Protein AF-A0A0N0BM26-F1 (afdb_monomer)

Organism: Thermus aquaticus (NCBI:txid271)

pLDDT: mean 84.51, std 13.16, range [36.44, 98.12]

Mean predicted aligned error: 9.03 Å

Sequence (84 aa):
MRGLGRVRKGVRGVWVREGAEVPEIPRERGFKPLPKRWVVERTFAWLGRNRRLAKDYEENPRVSEAWVYLGMLRLLVKRLARAA

Structure (mmCIF, N/CA/C/O backbone):
data_AF-A0A0N0BM26-F1
#
_entry.id   AF-A0A0N0BM26-F1
#
loop_
_atom_site.group_PDB
_atom_site.id
_atom_site.type_symbol
_atom_site.label_atom_id
_atom_site.label_alt_id
_atom_site.label_comp_id
_atom_site.label_asym_id
_atom_site.label_entity_id
_atom_site.label_seq_id
_atom_site.pdbx_PDB_ins_code
_atom_site.Cartn_x
_atom_site.Cartn_y
_atom_site.Cartn_z
_atom_site.occupancy
_atom_site.B_iso_or_equiv
_atom_site.auth_seq_id
_atom_site.auth_comp_id
_atom_site.auth_asym_id
_atom_site.auth_atom_id
_atom_site.pdbx_PDB_model_num
ATOM 1 N N . MET A 1 1 ? -29.632 30.048 8.222 1.00 36.44 1 MET A N 1
ATOM 2 C CA . MET A 1 1 ? -29.651 29.091 9.351 1.00 36.44 1 MET A CA 1
ATOM 3 C C . MET A 1 1 ? -29.539 27.671 8.792 1.00 36.44 1 MET A C 1
ATOM 5 O O . MET A 1 1 ? -30.491 27.207 8.185 1.00 36.44 1 MET A O 1
ATOM 9 N N . ARG A 1 2 ? -28.370 27.010 8.858 1.00 39.78 2 ARG A N 1
ATOM 10 C CA . ARG A 1 2 ? -28.189 25.627 8.361 1.00 39.78 2 ARG A CA 1
ATOM 11 C C . ARG A 1 2 ? -27.341 24.803 9.344 1.00 39.78 2 ARG A C 1
ATOM 13 O O . ARG A 1 2 ? -26.148 25.038 9.464 1.00 39.78 2 ARG A O 1
ATOM 20 N N . GLY A 1 3 ? -27.972 23.835 10.009 1.00 45.28 3 GLY A N 1
ATOM 21 C CA . GLY A 1 3 ? -27.460 22.465 10.169 1.00 45.28 3 GLY A CA 1
ATOM 22 C C . GLY A 1 3 ? -26.169 22.164 10.948 1.00 45.28 3 GLY A C 1
ATOM 23 O O . GLY A 1 3 ? -25.565 21.139 10.645 1.00 45.28 3 GLY A O 1
ATOM 24 N N . LEU A 1 4 ? -25.736 22.959 11.932 1.00 51.50 4 LEU A N 1
ATOM 25 C CA . LEU A 1 4 ? -24.695 22.520 12.879 1.00 51.50 4 LEU A CA 1
ATOM 26 C C . LEU A 1 4 ? -25.345 21.766 14.043 1.00 51.50 4 LEU A C 1
ATOM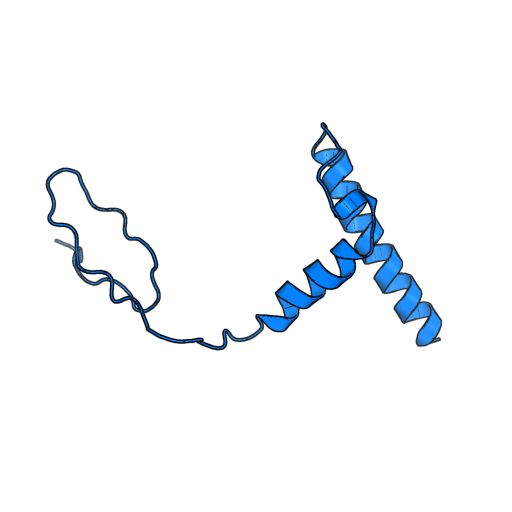 28 O O . LEU A 1 4 ? -26.087 22.364 14.810 1.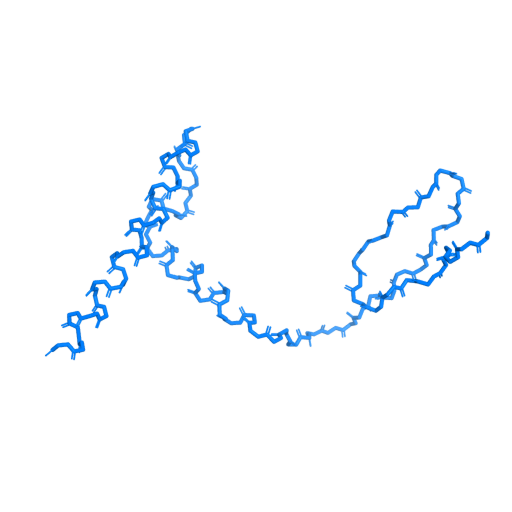00 51.50 4 LEU A O 1
ATOM 32 N N . GLY A 1 5 ? -25.092 20.463 14.174 1.00 53.72 5 GLY A N 1
ATOM 33 C CA . GLY A 1 5 ? -25.482 19.747 15.397 1.00 53.72 5 GLY A CA 1
ATOM 34 C C . GLY A 1 5 ? -25.622 18.232 15.298 1.00 53.72 5 GLY A C 1
ATOM 35 O O . GLY A 1 5 ? -25.709 17.576 16.327 1.00 53.72 5 GLY A O 1
ATOM 36 N N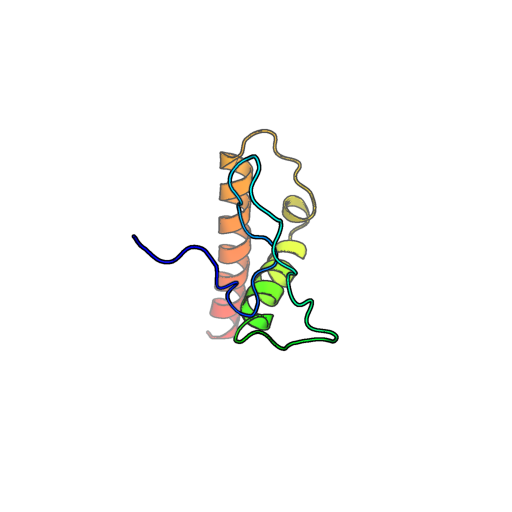 . ARG A 1 6 ? -25.625 17.630 14.099 1.00 60.47 6 ARG A N 1
ATOM 37 C CA . ARG A 1 6 ? -25.758 16.167 13.980 1.00 60.47 6 ARG A CA 1
ATOM 38 C C . ARG A 1 6 ? -24.427 15.507 13.626 1.00 60.47 6 ARG A C 1
ATOM 40 O O . ARG A 1 6 ? -24.012 15.517 12.467 1.00 60.47 6 ARG A O 1
ATOM 47 N N . VAL A 1 7 ? -23.778 14.905 14.624 1.00 66.75 7 VAL A N 1
ATOM 48 C CA . VAL A 1 7 ? -22.618 14.025 14.421 1.00 66.75 7 VAL A CA 1
ATOM 49 C C . VAL A 1 7 ? -23.074 12.818 13.596 1.00 66.75 7 VAL A C 1
ATOM 51 O O . VAL A 1 7 ? -23.993 12.096 13.983 1.00 66.75 7 VAL A O 1
ATOM 54 N N . ARG A 1 8 ? -22.472 12.606 12.418 1.00 67.75 8 ARG A N 1
ATOM 55 C CA . ARG A 1 8 ? -22.768 11.423 11.595 1.00 67.75 8 ARG A CA 1
ATOM 56 C C . ARG A 1 8 ? -22.221 10.171 12.283 1.00 67.75 8 ARG A C 1
ATOM 58 O O . ARG A 1 8 ? -21.118 10.180 12.827 1.00 67.75 8 ARG A O 1
ATOM 65 N N . LYS A 1 9 ? -22.971 9.072 12.207 1.00 65.56 9 LYS A N 1
ATOM 66 C CA . LYS A 1 9 ? -22.544 7.771 12.736 1.00 65.56 9 LYS A CA 1
ATOM 67 C C . LYS A 1 9 ? -21.242 7.320 12.056 1.00 65.56 9 LYS A C 1
ATOM 69 O O . LYS A 1 9 ? -21.142 7.376 10.833 1.00 65.56 9 LYS A O 1
ATOM 74 N N . GLY A 1 10 ? -20.256 6.896 12.849 1.00 68.94 10 GLY A N 1
ATOM 75 C CA . GLY A 1 10 ? -18.943 6.440 12.366 1.00 68.94 10 GLY A CA 1
ATOM 76 C C . GLY A 1 10 ? -17.880 7.534 12.194 1.00 68.94 10 GLY A C 1
ATOM 77 O O . GLY A 1 10 ? -16.757 7.236 11.787 1.00 68.94 10 GLY A O 1
ATOM 78 N N . VAL A 1 11 ? -18.194 8.792 12.514 1.00 74.31 11 VAL A N 1
ATOM 79 C CA . VAL A 1 11 ? -17.208 9.879 12.531 1.00 74.31 11 VAL A CA 1
ATOM 80 C C . VAL A 1 11 ? -16.341 9.772 13.787 1.00 74.31 11 VAL A C 1
ATOM 82 O O . VAL A 1 11 ? -16.859 9.643 14.890 1.00 74.31 11 VAL A O 1
ATOM 85 N N . ARG A 1 12 ? -15.012 9.821 13.622 1.00 69.62 12 ARG A N 1
ATOM 86 C CA . ARG A 1 12 ? -14.041 9.763 14.735 1.00 69.62 12 ARG A CA 1
ATOM 87 C C . ARG A 1 12 ? -13.661 11.129 15.315 1.00 69.62 12 ARG A C 1
ATOM 89 O O . ARG A 1 12 ? -13.040 11.172 16.369 1.00 69.62 12 ARG A O 1
ATOM 96 N N . GLY A 1 13 ? -14.030 12.217 14.645 1.00 78.31 13 GLY A N 1
ATOM 97 C CA . GLY A 1 13 ? -13.753 13.589 15.063 1.00 78.31 13 GLY A CA 1
ATOM 98 C C . GLY A 1 13 ? -14.591 14.579 14.260 1.00 78.31 13 GLY A C 1
ATOM 99 O O . GLY A 1 13 ? -14.834 14.357 13.074 1.00 78.31 13 GLY A O 1
ATOM 100 N N . VAL A 1 14 ? -15.046 15.652 14.902 1.00 83.19 14 VAL A N 1
ATOM 101 C CA . VAL A 1 14 ? -15.800 16.738 14.264 1.00 83.19 14 VAL A CA 1
ATOM 102 C C . VAL A 1 14 ? -15.069 18.041 14.546 1.00 83.19 14 VAL A C 1
ATOM 104 O O . VAL A 1 14 ? -14.674 18.287 15.681 1.00 83.19 14 VAL A O 1
ATOM 107 N N . TRP A 1 15 ? -14.884 18.867 13.519 1.00 83.69 15 TRP A N 1
ATOM 108 C CA . TRP A 1 15 ? -14.364 20.218 13.697 1.00 83.69 15 TRP A CA 1
ATOM 109 C C . TRP A 1 15 ? -15.464 21.110 14.263 1.00 83.69 15 TRP A C 1
ATOM 111 O O . TRP A 1 15 ? -16.547 21.212 13.682 1.00 83.69 15 TRP A O 1
ATOM 121 N N . VAL A 1 16 ? -15.180 21.738 15.400 1.00 85.75 16 VAL A N 1
ATOM 122 C CA . VAL A 1 16 ? -16.103 22.623 16.114 1.00 85.75 16 VAL A CA 1
ATOM 123 C C . VAL A 1 16 ? -15.508 24.029 16.118 1.00 85.75 16 VAL A C 1
ATOM 125 O O . VAL A 1 16 ? -14.289 24.191 16.129 1.00 85.75 16 VAL A O 1
ATOM 128 N N . ARG A 1 17 ? -16.365 25.051 16.034 1.00 85.25 17 ARG A N 1
ATOM 129 C CA . ARG A 1 17 ? -15.924 26.446 16.144 1.00 85.25 17 ARG A CA 1
ATOM 130 C C . ARG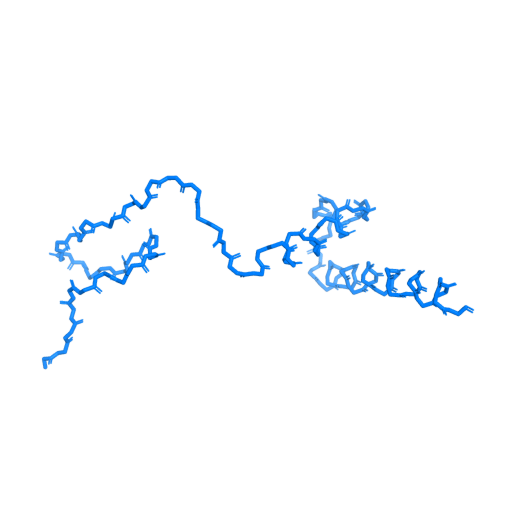 A 1 17 ? -15.455 26.735 17.567 1.00 85.25 17 ARG A C 1
ATOM 132 O O . ARG A 1 17 ? -15.948 26.138 18.519 1.00 85.25 17 ARG A O 1
ATOM 139 N N . GLU A 1 18 ? -14.537 27.677 17.699 1.00 84.31 18 GLU A N 1
ATOM 140 C CA . GLU A 1 18 ? -14.068 28.147 18.998 1.00 84.31 18 GLU A CA 1
ATOM 141 C C . GLU A 1 18 ? -15.241 28.669 19.850 1.00 84.31 18 GLU A C 1
ATOM 143 O O . GLU A 1 18 ? -16.109 29.386 19.349 1.00 84.31 18 GLU A O 1
ATOM 148 N N . GLY A 1 19 ? -15.309 28.235 21.113 1.00 85.56 19 GLY A N 1
ATOM 149 C CA . GLY A 1 19 ? -16.384 28.576 22.054 1.00 85.56 19 GLY A CA 1
ATOM 150 C C . GLY A 1 19 ? -17.686 27.774 21.915 1.00 85.56 19 GLY A C 1
ATOM 151 O O . GLY A 1 19 ? -18.583 27.950 22.737 1.00 85.56 19 GLY A O 1
ATOM 152 N N . ALA A 1 20 ? -17.817 26.890 20.921 1.00 85.31 20 ALA A N 1
ATOM 153 C CA . ALA A 1 20 ? -18.971 25.998 20.825 1.00 85.31 20 ALA A CA 1
ATOM 154 C C . ALA A 1 20 ? -18.768 24.713 21.647 1.00 85.31 20 ALA A C 1
ATOM 156 O O . ALA A 1 20 ? -17.662 24.183 21.750 1.00 85.31 20 ALA A O 1
ATOM 157 N N . GLU A 1 21 ? -19.860 24.209 22.225 1.00 83.56 21 GLU A N 1
ATOM 158 C CA . GLU A 1 21 ? -19.860 22.997 23.044 1.00 83.56 21 GLU A CA 1
ATOM 159 C C . GLU A 1 21 ? -19.467 21.766 22.210 1.00 83.56 21 GLU A C 1
ATOM 161 O O . GLU A 1 21 ? -19.924 21.581 21.076 1.00 83.56 21 GLU A O 1
ATOM 166 N N . VAL A 1 22 ? -18.582 20.930 22.759 1.00 83.50 22 VAL A N 1
ATOM 167 C CA . VAL A 1 22 ? -18.067 19.748 22.060 1.00 83.50 22 VAL A CA 1
ATOM 168 C C . VAL A 1 22 ? -19.132 18.649 22.098 1.00 83.50 22 VAL A C 1
ATOM 170 O O . VAL A 1 22 ? -19.466 18.174 23.182 1.00 83.50 22 VAL A O 1
ATOM 173 N N . PRO A 1 23 ? -19.658 18.199 20.944 1.00 83.88 23 PRO A N 1
ATOM 174 C CA . PRO A 1 23 ? -20.661 17.148 20.932 1.00 83.88 23 PRO A CA 1
ATOM 175 C C . PRO A 1 23 ? -20.039 15.811 21.345 1.00 83.88 23 PRO A C 1
ATOM 177 O O . PRO A 1 23 ? -18.927 15.473 20.927 1.00 83.88 23 PRO A O 1
ATOM 180 N N . GLU A 1 24 ? -20.782 15.009 22.108 1.00 79.94 24 GLU A N 1
ATOM 181 C CA . GLU A 1 24 ? -20.367 13.646 22.425 1.00 79.94 24 GLU A CA 1
ATOM 182 C C . GLU A 1 24 ? -20.309 12.815 21.134 1.00 79.94 24 GLU A C 1
ATOM 184 O O . GLU A 1 24 ? -21.288 12.701 20.393 1.00 79.94 24 GLU A O 1
ATOM 189 N N . ILE A 1 25 ? -19.137 12.250 20.838 1.00 80.50 25 ILE A N 1
ATOM 190 C CA . ILE A 1 25 ? -18.932 11.392 19.670 1.00 80.50 25 ILE A CA 1
ATOM 191 C C . ILE A 1 25 ? -19.174 9.948 20.115 1.00 80.50 25 ILE A C 1
ATOM 193 O O . ILE A 1 25 ? -18.342 9.406 20.851 1.00 80.50 25 ILE A O 1
ATOM 197 N N . PRO A 1 26 ? -20.254 9.282 19.658 1.00 75.38 26 PRO A N 1
ATOM 198 C CA . PRO A 1 26 ? -20.539 7.916 20.071 1.00 75.38 26 PRO A CA 1
ATOM 199 C C . PRO A 1 26 ? -19.423 6.988 19.588 1.00 75.38 26 PRO A C 1
ATOM 201 O O . PRO A 1 26 ? -19.312 6.683 18.396 1.00 75.38 26 PRO A O 1
ATOM 204 N N . ARG A 1 27 ? -18.574 6.528 20.513 1.00 74.38 27 ARG A N 1
ATOM 205 C CA . ARG A 1 27 ? -17.594 5.481 20.221 1.00 74.38 27 ARG A CA 1
ATOM 206 C C . ARG A 1 27 ? -18.331 4.159 20.122 1.00 74.38 27 ARG A C 1
ATOM 208 O O . ARG A 1 27 ? -18.793 3.601 21.113 1.00 74.38 27 ARG A O 1
ATOM 215 N N . GLU A 1 28 ? -18.429 3.653 18.906 1.00 75.69 28 GLU A N 1
ATOM 216 C CA . GLU A 1 28 ? -18.971 2.324 18.676 1.00 75.69 28 GLU A CA 1
ATOM 217 C C . GLU A 1 28 ? -18.016 1.292 19.295 1.00 75.69 28 GLU A C 1
ATOM 219 O O . GLU A 1 28 ? -16.834 1.241 18.951 1.00 75.69 28 GLU A O 1
ATOM 224 N N . ARG A 1 29 ? -18.511 0.504 20.257 1.00 79.75 29 ARG A N 1
ATOM 225 C CA . ARG A 1 29 ? -17.728 -0.555 20.906 1.00 79.75 29 ARG A CA 1
ATOM 226 C C . ARG A 1 29 ? -17.686 -1.795 20.011 1.00 79.75 29 ARG A C 1
ATOM 228 O O . ARG A 1 29 ? -18.700 -2.179 19.434 1.00 79.75 29 ARG A O 1
ATOM 235 N N . GLY A 1 30 ? -16.523 -2.440 19.950 1.00 84.12 30 GLY A N 1
ATOM 236 C CA . GLY A 1 30 ? -16.322 -3.694 19.222 1.00 84.12 30 GLY A CA 1
ATOM 237 C C . GLY A 1 30 ? -15.840 -3.528 17.779 1.00 84.12 30 GLY A C 1
ATOM 238 O O . GLY A 1 30 ? -15.754 -2.429 17.231 1.00 84.12 30 GLY A O 1
ATOM 239 N N . PHE A 1 31 ? -15.475 -4.652 17.163 1.00 83.75 31 PHE A N 1
ATOM 240 C CA . PHE A 1 31 ? -15.005 -4.689 15.783 1.00 83.75 31 PHE A CA 1
ATOM 241 C C . PHE A 1 31 ? -16.175 -4.532 14.810 1.00 83.75 31 PHE A C 1
ATOM 243 O O . PHE A 1 31 ? -17.140 -5.293 14.860 1.00 83.75 31 PHE A O 1
ATOM 250 N N . LYS A 1 32 ? -16.059 -3.582 13.876 1.00 83.06 32 LYS A N 1
ATOM 251 C CA . LYS A 1 32 ? -16.983 -3.457 12.749 1.00 83.06 32 LYS A CA 1
ATOM 252 C C . LYS A 1 32 ? -16.303 -3.852 11.443 1.00 83.06 32 LYS A C 1
ATOM 254 O O . LYS A 1 32 ? -15.337 -3.190 11.049 1.00 83.06 32 LYS A O 1
ATOM 259 N N . PRO A 1 33 ? -16.793 -4.891 10.745 1.00 85.69 33 PRO A N 1
ATOM 260 C CA . PRO A 1 33 ? -16.278 -5.230 9.431 1.00 85.69 33 PRO A CA 1
ATOM 261 C C . PRO A 1 33 ? -16.602 -4.094 8.456 1.00 85.69 33 PRO A C 1
ATOM 263 O O . PRO A 1 33 ? -17.762 -3.756 8.231 1.00 85.69 33 PRO A O 1
ATOM 266 N N . LEU A 1 34 ? -15.563 -3.487 7.885 1.00 87.38 34 LEU A N 1
ATOM 267 C CA . LEU A 1 34 ? -15.715 -2.505 6.817 1.00 87.38 34 LEU A CA 1
ATOM 268 C C . LEU A 1 34 ? -15.753 -3.234 5.467 1.00 87.38 34 LEU A C 1
ATOM 270 O O . LEU A 1 34 ? -14.880 -4.076 5.208 1.00 87.38 34 LEU A O 1
ATOM 274 N N . PRO A 1 35 ? -16.715 -2.914 4.584 1.00 87.56 35 PRO A N 1
ATOM 275 C CA . PRO A 1 35 ? -16.764 -3.516 3.262 1.00 87.56 35 PRO A CA 1
ATOM 276 C C . PRO A 1 35 ? -15.458 -3.204 2.520 1.00 87.56 35 PRO A C 1
ATOM 278 O O . PRO A 1 35 ? -15.003 -2.063 2.497 1.00 87.56 35 PRO A O 1
ATOM 281 N N . LYS A 1 36 ? -14.840 -4.235 1.930 1.00 92.06 36 LYS A N 1
ATOM 282 C CA . LYS A 1 36 ? -13.564 -4.169 1.185 1.00 92.06 36 LYS A CA 1
ATOM 283 C C . LYS A 1 36 ? -12.301 -3.865 2.007 1.00 92.06 36 LYS A C 1
ATOM 285 O O . LYS A 1 36 ? -11.236 -3.731 1.409 1.00 92.06 36 LYS A O 1
ATOM 290 N N . ARG A 1 37 ? -12.352 -3.839 3.346 1.00 94.19 37 ARG A N 1
ATOM 291 C CA . ARG A 1 37 ? -11.153 -3.640 4.192 1.00 94.19 37 ARG A CA 1
ATOM 292 C C . ARG A 1 37 ? -10.016 -4.603 3.851 1.00 94.19 37 ARG A C 1
ATOM 294 O O . ARG A 1 37 ? -8.873 -4.184 3.705 1.00 94.19 37 ARG A O 1
ATOM 301 N N . TRP A 1 38 ? -10.363 -5.868 3.621 1.00 94.25 38 TRP A N 1
ATOM 302 C CA . TRP A 1 38 ? -9.403 -6.899 3.239 1.00 94.25 38 TRP A CA 1
ATOM 303 C C . TRP A 1 38 ? -8.686 -6.590 1.920 1.00 94.25 38 TRP A C 1
ATOM 305 O O . TRP A 1 38 ? -7.556 -7.028 1.743 1.00 94.25 38 TRP A O 1
ATOM 315 N N . VAL A 1 39 ? -9.309 -5.857 0.987 1.00 95.12 39 VAL A N 1
ATOM 316 C CA . VAL A 1 39 ? -8.691 -5.500 -0.301 1.00 95.12 39 VAL A CA 1
ATOM 317 C C . VAL A 1 39 ? -7.521 -4.553 -0.053 1.00 95.12 39 VAL A C 1
ATOM 319 O O . VAL A 1 39 ? -6.429 -4.777 -0.565 1.00 95.12 39 VAL A O 1
ATOM 322 N N . VAL A 1 40 ? -7.740 -3.538 0.786 1.00 94.56 40 VAL A N 1
ATOM 323 C CA . VAL A 1 40 ? -6.725 -2.546 1.158 1.00 94.56 40 VAL A CA 1
ATOM 324 C C . VAL A 1 40 ? -5.607 -3.196 1.970 1.00 94.56 40 VAL A C 1
ATOM 326 O O . VAL A 1 40 ? -4.433 -3.049 1.642 1.00 94.56 40 VAL A O 1
ATOM 329 N N . GLU A 1 41 ? -5.958 -3.974 2.993 1.00 95.12 41 GLU A N 1
ATOM 330 C CA . GLU A 1 41 ? -4.969 -4.658 3.835 1.00 95.12 41 GLU A CA 1
ATOM 331 C C . GLU A 1 41 ? -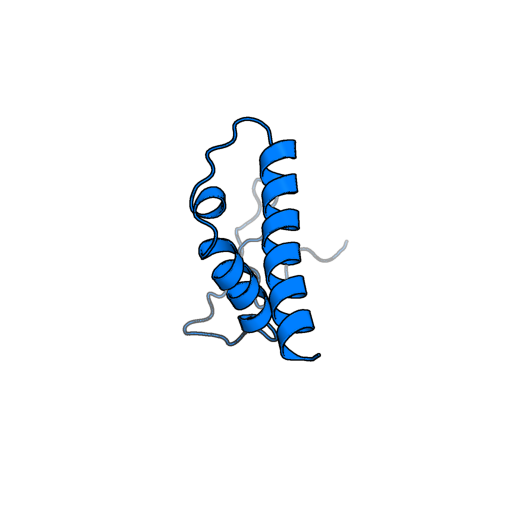4.118 -5.649 3.029 1.00 95.12 41 GLU A C 1
ATOM 333 O O . GLU A 1 41 ? -2.907 -5.744 3.228 1.00 95.12 41 GLU A O 1
ATOM 338 N N . ARG A 1 42 ? -4.718 -6.338 2.053 1.00 95.31 42 ARG A N 1
ATOM 339 C CA . ARG A 1 42 ? -4.006 -7.265 1.168 1.00 95.31 42 ARG A CA 1
ATOM 340 C C . ARG A 1 42 ? -2.986 -6.553 0.275 1.00 95.31 42 ARG A C 1
ATOM 342 O O . ARG A 1 42 ? -1.896 -7.084 0.073 1.00 95.31 42 ARG A O 1
ATOM 349 N N . THR A 1 43 ? -3.309 -5.360 -0.222 1.00 94.19 43 THR A N 1
ATOM 350 C CA . THR A 1 43 ? -2.372 -4.503 -0.966 1.00 94.19 43 THR A CA 1
ATOM 351 C C . THR A 1 43 ? -1.137 -4.191 -0.120 1.00 94.19 43 THR A C 1
ATOM 353 O O . THR A 1 43 ? -0.014 -4.420 -0.573 1.00 94.19 43 THR A O 1
ATOM 356 N N . PHE A 1 44 ? -1.325 -3.773 1.136 1.00 91.81 44 PHE A N 1
ATOM 357 C CA . PHE A 1 44 ? -0.213 -3.531 2.062 1.00 91.81 44 PHE A CA 1
ATOM 358 C C . PHE A 1 44 ? 0.579 -4.801 2.380 1.00 91.81 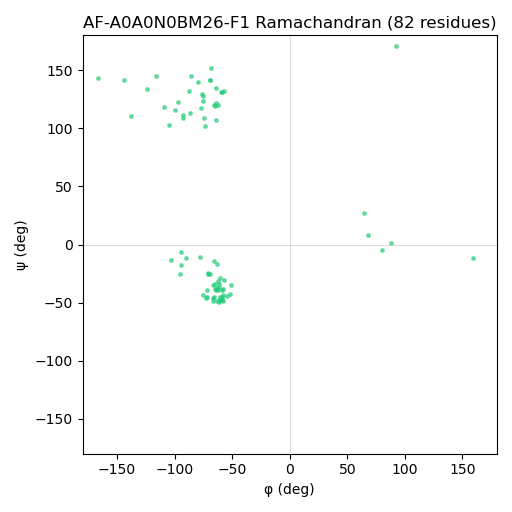44 PHE A C 1
ATOM 360 O O . PHE A 1 44 ? 1.807 -4.764 2.397 1.00 91.81 44 PHE A O 1
ATOM 367 N N . ALA A 1 45 ? -0.093 -5.943 2.541 1.00 93.69 45 ALA A N 1
ATOM 368 C CA . ALA A 1 45 ? 0.579 -7.223 2.750 1.00 93.69 45 ALA A CA 1
ATOM 369 C C . ALA A 1 45 ? 1.482 -7.617 1.565 1.00 93.69 45 ALA A C 1
ATOM 371 O O . ALA A 1 45 ? 2.530 -8.228 1.769 1.00 93.69 45 ALA A O 1
ATOM 372 N N . TRP A 1 46 ? 1.117 -7.275 0.324 1.00 94.06 46 TRP A N 1
ATOM 373 C CA . TRP A 1 46 ? 1.985 -7.496 -0.838 1.00 94.06 46 TRP A CA 1
ATOM 374 C C . TRP A 1 46 ? 3.173 -6.540 -0.871 1.00 94.06 46 TRP A C 1
ATOM 376 O O . TRP A 1 46 ? 4.297 -6.994 -1.095 1.00 94.06 46 TRP A O 1
ATOM 386 N N . LEU A 1 47 ? 2.943 -5.249 -0.616 1.00 92.75 47 LEU A N 1
ATOM 387 C CA . LEU A 1 47 ? 4.012 -4.248 -0.580 1.00 92.75 47 LEU A CA 1
ATOM 388 C C . LEU A 1 47 ? 5.019 -4.533 0.542 1.00 92.75 47 LEU A C 1
ATOM 390 O O . LEU A 1 47 ? 6.220 -4.445 0.307 1.00 92.75 47 LEU A O 1
ATOM 394 N N . GLY A 1 48 ? 4.558 -5.002 1.705 1.00 91.25 48 GLY A N 1
ATOM 395 C CA . GLY A 1 48 ? 5.414 -5.386 2.831 1.00 91.25 48 GLY A CA 1
ATOM 396 C C . GLY A 1 48 ? 6.355 -6.565 2.547 1.00 91.25 48 GLY A C 1
ATOM 397 O O . GLY A 1 48 ? 7.342 -6.744 3.255 1.00 91.25 48 GLY A O 1
ATOM 398 N N . ARG A 1 49 ? 6.120 -7.354 1.484 1.00 88.06 49 ARG A N 1
ATOM 399 C CA . ARG A 1 49 ? 7.078 -8.385 1.026 1.00 88.06 49 ARG A CA 1
ATOM 400 C C . ARG A 1 49 ? 8.249 -7.800 0.235 1.00 88.06 49 ARG A C 1
ATOM 402 O O . ARG A 1 49 ? 9.198 -8.524 -0.065 1.00 88.06 49 ARG A O 1
ATOM 409 N N . ASN A 1 50 ? 8.188 -6.524 -0.137 1.00 89.12 50 ASN A N 1
ATOM 410 C CA . ASN A 1 50 ? 9.299 -5.811 -0.743 1.00 89.12 50 ASN A CA 1
ATOM 411 C C . ASN A 1 50 ? 10.091 -5.096 0.359 1.00 89.12 50 ASN A C 1
ATOM 413 O O . ASN A 1 50 ? 9.626 -4.108 0.918 1.00 89.12 50 ASN A O 1
ATOM 417 N N . ARG A 1 51 ? 11.304 -5.584 0.656 1.00 87.19 51 ARG A N 1
ATOM 418 C CA . ARG A 1 51 ? 12.159 -5.063 1.740 1.00 87.19 51 ARG A CA 1
ATOM 419 C C . ARG A 1 51 ? 12.354 -3.544 1.683 1.00 87.19 51 ARG A C 1
ATOM 421 O O . ARG A 1 51 ? 12.417 -2.918 2.732 1.00 87.19 51 ARG A O 1
ATOM 428 N N . ARG A 1 52 ? 12.429 -2.954 0.483 1.00 87.38 52 ARG A N 1
ATOM 429 C CA . ARG A 1 52 ? 12.587 -1.498 0.313 1.00 87.38 52 ARG A CA 1
ATOM 430 C C . ARG A 1 52 ? 11.345 -0.691 0.689 1.00 87.38 52 ARG A C 1
ATOM 432 O O . ARG A 1 52 ? 11.488 0.462 1.044 1.00 87.38 52 ARG A O 1
ATOM 439 N N . LEU A 1 53 ? 10.159 -1.293 0.623 1.00 89.00 53 LEU A N 1
ATOM 440 C CA . LEU A 1 53 ? 8.895 -0.653 1.001 1.00 89.00 53 LEU A CA 1
ATOM 441 C C . LEU A 1 53 ? 8.493 -0.945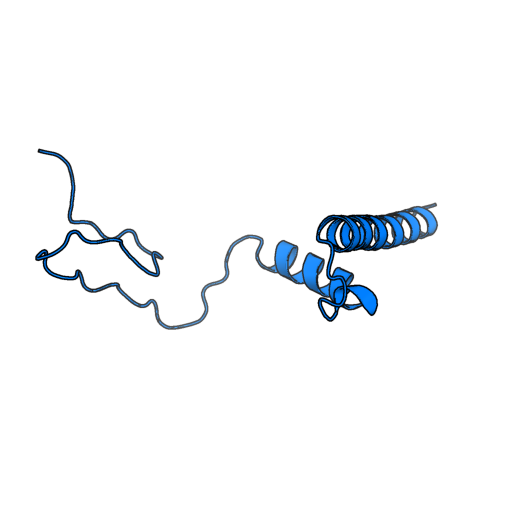 2.452 1.00 89.00 53 LEU A C 1
ATOM 443 O O . LEU A 1 53 ? 7.510 -0.395 2.936 1.00 89.00 53 LEU A O 1
ATOM 447 N N . ALA A 1 54 ? 9.220 -1.826 3.147 1.00 84.12 54 ALA A N 1
ATOM 448 C CA . ALA A 1 54 ? 8.935 -2.167 4.540 1.00 84.12 54 ALA A CA 1
ATOM 449 C C . ALA A 1 54 ? 9.268 -1.020 5.510 1.00 84.12 54 ALA A C 1
ATOM 451 O O . ALA A 1 54 ? 8.704 -0.951 6.600 1.00 84.12 54 ALA A O 1
ATOM 452 N N . LYS A 1 55 ? 10.181 -0.129 5.119 1.00 79.00 55 LYS A N 1
ATOM 453 C CA . LYS A 1 55 ? 10.550 1.076 5.858 1.00 79.00 55 LYS A CA 1
ATOM 454 C C . LYS A 1 55 ? 10.847 2.178 4.849 1.00 79.00 55 LYS A C 1
ATOM 456 O O . LYS A 1 55 ? 11.406 1.891 3.795 1.00 79.00 55 LYS A O 1
ATOM 461 N N . ASP A 1 56 ? 10.449 3.405 5.166 1.00 74.56 56 ASP A N 1
ATOM 462 C CA . ASP A 1 56 ? 10.742 4.550 4.310 1.00 74.56 56 ASP A CA 1
ATOM 463 C C . ASP A 1 56 ? 12.226 4.895 4.456 1.00 74.56 56 ASP A C 1
ATOM 465 O O . ASP A 1 56 ? 12.672 5.383 5.496 1.00 74.56 56 ASP A O 1
ATOM 469 N N . TYR A 1 57 ? 13.007 4.485 3.461 1.00 75.38 57 TYR A N 1
ATOM 470 C CA . TYR A 1 57 ? 14.451 4.710 3.403 1.00 75.38 57 TYR A CA 1
ATOM 471 C C . TYR A 1 57 ? 14.820 5.830 2.435 1.00 75.38 57 TYR A C 1
ATOM 473 O O . TYR A 1 57 ? 15.973 6.251 2.413 1.00 75.38 57 TYR A O 1
ATOM 481 N N . GLU A 1 58 ? 13.882 6.255 1.594 1.00 82.81 58 GLU A N 1
ATOM 482 C CA . GLU A 1 58 ? 14.173 7.145 0.484 1.00 82.81 58 GLU A CA 1
ATOM 483 C C . GLU A 1 58 ? 13.843 8.577 0.912 1.00 82.81 58 GLU A C 1
ATOM 485 O O . GLU A 1 58 ? 12.717 8.894 1.279 1.00 82.81 58 GLU A O 1
ATOM 490 N N . GLU A 1 59 ? 14.829 9.465 0.847 1.00 86.00 59 GLU A N 1
ATOM 491 C CA . GLU A 1 59 ? 14.628 10.889 1.141 1.00 86.00 59 GLU A CA 1
ATOM 492 C C . GLU A 1 59 ? 13.765 11.574 0.067 1.00 86.00 59 GLU A C 1
ATOM 494 O O . GLU A 1 59 ? 13.086 12.566 0.324 1.00 86.00 59 GLU A O 1
ATOM 499 N N . ASN A 1 60 ? 13.767 11.024 -1.152 1.00 92.12 60 ASN A N 1
ATOM 500 C CA . ASN A 1 60 ? 13.040 11.566 -2.289 1.00 92.12 60 ASN A CA 1
ATOM 501 C C . ASN A 1 60 ? 11.706 10.825 -2.516 1.00 92.12 60 ASN A C 1
ATOM 503 O O . ASN A 1 60 ? 11.724 9.668 -2.954 1.00 92.12 60 ASN A O 1
ATOM 507 N N . PRO A 1 61 ? 10.549 11.504 -2.371 1.00 91.00 61 PRO A N 1
ATOM 508 C CA . PRO A 1 61 ? 9.230 10.897 -2.564 1.00 91.00 61 PRO A CA 1
ATOM 509 C C . PRO A 1 61 ? 9.020 10.262 -3.943 1.00 91.00 61 PRO A C 1
ATOM 511 O O . PRO A 1 61 ? 8.300 9.272 -4.060 1.00 91.00 61 PRO A O 1
ATOM 514 N N . ARG A 1 62 ? 9.670 10.787 -4.993 1.00 94.75 62 ARG A N 1
ATOM 515 C CA . ARG A 1 62 ? 9.577 10.225 -6.353 1.00 94.75 62 ARG A CA 1
ATOM 516 C C . ARG A 1 62 ? 10.170 8.822 -6.430 1.00 94.75 62 ARG A C 1
ATOM 518 O O . ARG A 1 62 ? 9.684 7.986 -7.188 1.00 94.75 62 ARG A O 1
ATOM 525 N N . VAL A 1 63 ? 11.220 8.564 -5.652 1.00 92.75 63 VAL A N 1
ATOM 526 C CA . VAL A 1 63 ? 11.847 7.243 -5.587 1.00 92.75 63 VAL A CA 1
ATOM 527 C C . VAL A 1 63 ? 10.932 6.288 -4.827 1.00 92.75 63 VAL A C 1
ATOM 529 O O . VAL A 1 63 ? 10.651 5.202 -5.336 1.00 92.75 63 VAL A O 1
ATOM 532 N N . SER A 1 64 ? 10.387 6.708 -3.678 1.00 90.75 64 SER A N 1
ATOM 533 C CA . SER A 1 64 ? 9.396 5.919 -2.928 1.00 90.75 64 SER A CA 1
ATOM 534 C C . SER A 1 64 ? 8.197 5.539 -3.801 1.00 90.75 64 SER A C 1
ATOM 536 O O . SER A 1 64 ? 7.792 4.375 -3.829 1.00 90.75 64 SER A O 1
ATOM 538 N N . GLU A 1 65 ? 7.674 6.489 -4.580 1.00 93.88 65 GLU A N 1
ATOM 539 C CA . GLU A 1 65 ? 6.567 6.257 -5.511 1.00 93.88 65 GLU A CA 1
ATOM 540 C C . GLU A 1 65 ? 6.930 5.219 -6.589 1.00 93.88 65 GLU A C 1
ATOM 542 O O . GLU A 1 65 ? 6.197 4.246 -6.798 1.00 93.88 65 GLU A O 1
ATOM 547 N N . ALA A 1 66 ? 8.102 5.357 -7.221 1.00 94.56 66 ALA A N 1
ATOM 54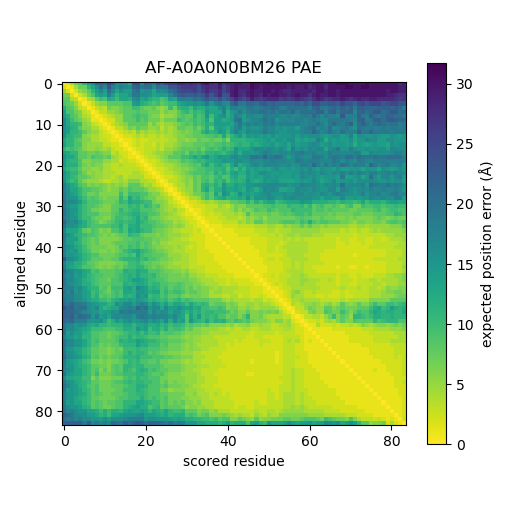8 C CA . ALA A 1 66 ? 8.585 4.403 -8.220 1.00 94.56 66 ALA A CA 1
ATOM 549 C C . ALA A 1 66 ? 8.694 2.972 -7.659 1.00 94.56 66 ALA A C 1
ATOM 551 O O . ALA A 1 66 ? 8.332 2.003 -8.337 1.00 94.56 66 ALA A O 1
ATOM 552 N N . TRP A 1 67 ? 9.127 2.819 -6.402 1.00 93.56 67 TRP A N 1
ATOM 553 C CA . TRP A 1 67 ? 9.203 1.511 -5.746 1.00 93.56 67 TRP A CA 1
ATOM 554 C C . TRP A 1 67 ? 7.838 0.873 -5.499 1.00 93.56 67 TRP A C 1
ATOM 556 O O . TRP A 1 67 ? 7.720 -0.353 -5.618 1.00 93.56 67 TRP A O 1
ATOM 566 N N . VAL A 1 68 ? 6.804 1.668 -5.204 1.00 94.06 68 VAL A N 1
ATOM 567 C CA . VAL A 1 68 ? 5.426 1.168 -5.072 1.00 94.06 68 VAL A CA 1
ATOM 568 C C . VAL A 1 68 ? 4.939 0.597 -6.404 1.00 94.06 68 VAL A C 1
ATOM 570 O O . VAL A 1 68 ? 4.467 -0.547 -6.436 1.00 94.06 68 VAL A O 1
ATOM 573 N N . TYR A 1 69 ? 5.120 1.329 -7.510 1.00 96.06 69 TYR A N 1
ATOM 574 C CA . TYR A 1 69 ? 4.756 0.834 -8.844 1.00 96.06 69 TYR A CA 1
ATOM 575 C C . TYR A 1 69 ? 5.531 -0.429 -9.215 1.00 96.06 69 TYR A C 1
ATOM 577 O O . TYR A 1 69 ? 4.931 -1.413 -9.651 1.00 96.06 69 TYR A O 1
ATOM 585 N N . LEU A 1 70 ? 6.846 -0.451 -8.978 1.00 95.75 70 LEU A N 1
ATOM 586 C CA . LEU A 1 70 ? 7.682 -1.617 -9.263 1.00 95.75 70 LEU A CA 1
ATOM 587 C C . LEU A 1 70 ? 7.259 -2.847 -8.440 1.00 95.75 70 LEU A C 1
ATOM 589 O O . LEU A 1 70 ? 7.230 -3.969 -8.955 1.00 95.75 70 LEU A O 1
ATOM 593 N N . GLY A 1 71 ? 6.886 -2.645 -7.172 1.00 94.56 71 GLY A N 1
ATOM 594 C CA . GLY A 1 71 ? 6.351 -3.694 -6.305 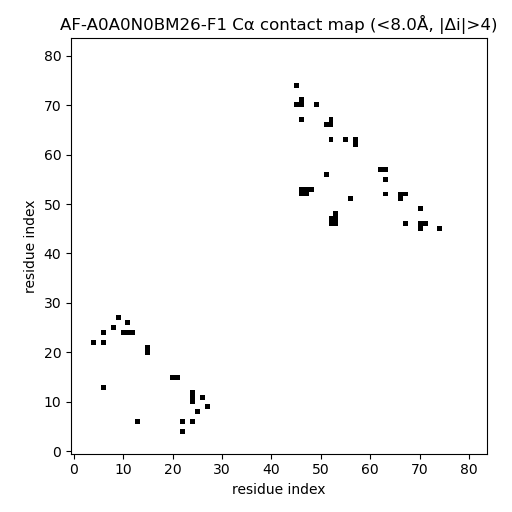1.00 94.56 71 GLY A CA 1
ATOM 595 C C . GLY A 1 71 ? 5.078 -4.328 -6.871 1.00 94.56 71 GLY A C 1
ATOM 596 O O . GLY A 1 71 ? 4.970 -5.558 -6.928 1.00 94.56 71 GLY A O 1
ATOM 597 N N . MET A 1 72 ? 4.147 -3.501 -7.351 1.00 96.31 72 MET A N 1
ATOM 598 C CA . MET A 1 72 ? 2.904 -3.974 -7.968 1.00 96.31 72 MET A CA 1
ATOM 599 C C . MET A 1 72 ? 3.123 -4.607 -9.341 1.00 96.31 72 MET A C 1
ATOM 601 O O . MET A 1 72 ? 2.532 -5.652 -9.623 1.00 96.31 72 MET A O 1
ATOM 605 N N . LEU A 1 73 ? 4.018 -4.052 -10.161 1.00 96.88 73 LEU A N 1
ATOM 606 C CA . LEU A 1 73 ? 4.384 -4.625 -11.455 1.00 96.88 73 LEU A CA 1
ATOM 607 C C . LEU A 1 73 ? 4.949 -6.040 -11.288 1.00 96.88 73 LEU A C 1
ATOM 609 O O . LEU A 1 73 ? 4.499 -6.975 -11.948 1.00 96.88 73 LEU A O 1
ATOM 613 N N . ARG A 1 74 ? 5.870 -6.237 -10.336 1.00 95.56 74 ARG A N 1
ATOM 614 C CA . ARG A 1 74 ? 6.430 -7.561 -10.017 1.00 95.56 74 ARG A CA 1
ATOM 615 C C . ARG A 1 74 ? 5.347 -8.561 -9.604 1.00 95.56 74 ARG A C 1
ATOM 617 O O . ARG A 1 74 ? 5.432 -9.735 -9.965 1.00 95.56 74 ARG A O 1
ATOM 624 N N . LEU A 1 75 ? 4.348 -8.128 -8.833 1.00 94.94 75 LEU A N 1
ATOM 625 C CA . LEU A 1 75 ? 3.215 -8.976 -8.454 1.00 94.94 75 LEU A CA 1
ATOM 626 C C . LEU A 1 75 ? 2.361 -9.352 -9.672 1.00 94.94 75 LEU A C 1
ATOM 628 O O . LEU A 1 75 ? 1.996 -10.520 -9.812 1.00 94.94 75 LEU A O 1
ATOM 632 N N . LEU A 1 76 ? 2.055 -8.380 -10.534 1.00 96.50 76 LEU A N 1
ATOM 633 C CA . LEU A 1 76 ? 1.262 -8.579 -11.746 1.00 96.50 76 LEU A CA 1
ATOM 634 C C . LEU A 1 76 ? 1.946 -9.561 -12.703 1.00 96.50 76 LEU A C 1
ATOM 636 O O . LEU A 1 76 ? 1.329 -10.547 -13.095 1.00 96.50 76 LEU A O 1
ATOM 640 N N . VAL A 1 77 ? 3.233 -9.354 -12.991 1.00 97.69 77 VAL A N 1
ATOM 641 C CA . VAL A 1 77 ? 4.027 -10.233 -13.867 1.00 97.69 77 VAL A CA 1
ATOM 642 C C . VAL A 1 77 ? 4.040 -11.669 -13.339 1.00 97.69 77 VAL A C 1
ATOM 644 O O . VAL A 1 77 ? 3.806 -12.606 -14.094 1.00 97.69 77 VAL A O 1
ATOM 647 N N . LYS A 1 78 ? 4.225 -11.863 -12.025 1.00 95.62 78 LYS A N 1
ATOM 648 C CA . LYS A 1 78 ? 4.176 -13.202 -11.409 1.00 95.62 78 LYS A CA 1
ATOM 649 C C . LYS A 1 78 ? 2.819 -13.885 -11.540 1.00 95.62 78 LYS A C 1
ATOM 651 O O . LYS A 1 78 ? 2.767 -15.108 -11.550 1.00 95.62 78 LYS A O 1
ATOM 656 N N . ARG A 1 79 ? 1.724 -13.124 -11.553 1.00 95.94 79 ARG A N 1
ATOM 657 C CA . ARG A 1 79 ? 0.380 -13.678 -11.756 1.00 95.94 79 ARG A CA 1
ATOM 658 C C . ARG A 1 79 ? 0.148 -14.033 -13.209 1.00 95.94 79 ARG A C 1
ATOM 660 O O . ARG A 1 79 ? -0.364 -15.112 -13.466 1.00 95.94 79 ARG A O 1
ATOM 667 N N . LEU A 1 80 ? 0.560 -13.157 -14.121 1.00 98.12 80 LEU A N 1
ATOM 668 C CA . LEU A 1 80 ? 0.446 -13.391 -15.554 1.00 98.12 80 LEU A CA 1
ATOM 669 C C . LEU A 1 80 ? 1.221 -14.649 -15.961 1.00 98.12 80 LEU A C 1
ATOM 671 O O . LEU A 1 80 ? 0.651 -15.534 -16.579 1.00 98.12 80 LEU A O 1
ATOM 675 N N . ALA A 1 81 ? 2.465 -14.787 -15.499 1.00 97.75 81 ALA A N 1
ATOM 676 C CA . ALA A 1 81 ? 3.296 -15.962 -15.762 1.00 97.75 81 ALA A CA 1
ATOM 677 C C . ALA A 1 81 ? 2.785 -17.270 -15.123 1.00 97.75 81 ALA A C 1
ATOM 679 O O . ALA A 1 81 ? 3.294 -18.331 -15.446 1.00 97.75 81 ALA A O 1
ATOM 680 N N . ARG A 1 82 ? 1.841 -17.204 -14.174 1.00 96.19 82 ARG A N 1
ATOM 681 C CA . ARG A 1 82 ? 1.165 -18.387 -13.608 1.00 96.19 82 ARG A CA 1
ATOM 682 C C . ARG A 1 82 ? -0.154 -18.712 -14.307 1.00 96.19 82 ARG A C 1
ATOM 684 O O . ARG A 1 82 ? -0.712 -19.770 -14.048 1.00 96.19 82 ARG A O 1
ATOM 691 N N . ALA A 1 83 ? -0.704 -17.746 -15.037 1.00 94.00 83 ALA A N 1
ATOM 692 C CA . ALA A 1 83 ? -1.963 -17.876 -15.754 1.00 94.00 83 ALA A CA 1
ATOM 693 C C . ALA A 1 83 ? -1.751 -18.277 -17.222 1.00 94.00 83 ALA A C 1
ATOM 695 O O . ALA A 1 83 ? -2.668 -18.833 -17.818 1.00 94.00 83 ALA A O 1
ATOM 696 N N . ALA A 1 84 ? -0.577 -17.961 -17.776 1.00 79.19 84 ALA A N 1
ATOM 697 C CA . ALA A 1 84 ? -0.052 -18.542 -19.008 1.00 79.19 84 ALA A CA 1
ATOM 698 C C . ALA A 1 84 ? 0.415 -19.982 -18.764 1.00 79.19 84 ALA A C 1
ATOM 700 O O . ALA A 1 84 ? 0.231 -20.802 -19.686 1.00 79.19 84 ALA A O 1
#

Radius of gyration: 20.99 Å; Cα contacts (8 Å, |Δi|>4): 31; chains: 1; bounding box: 44×48×42 Å

Foldseek 3Di:
DDDPDDDDQPDPDDDDDPPDDGDDHDDDDDDDDDVCPCVVVVLVVQLCVPVPSVDPPDPDVVVNVVSSVVSVVVVVVVVVVVVD

Secondary structure (DSSP, 8-state):
------PPTT-S-----TTSPPPP-----S--PPTTHHHHHHHHHHHTTSGGGSS---SSHHHHHHHHHHHHHHHHHHHHHHH-

InterPro domains:
  IPR025668 Transposase DDE domain [PF13586] (26-75)

Nearest PDB structures (foldseek):
  5gpo-assembly1_B  TM=4.893E-01  e=7.835E+00  Pseudomonas aeruginosa

Solvent-accessible surface area (backbone atoms only — not comparable to full-atom values): 5747 Å² total; per-residue (Å²): 141,80,90,83,84,79,85,60,90,87,52,92,76,79,93,72,61,90,92,56,84,81,77,87,68,79,76,78,83,77,92,74,90,58,89,66,48,66,61,57,53,48,52,51,58,58,44,53,72,37,74,75,66,61,47,94,79,62,91,46,68,71,57,52,51,51,50,53,54,51,52,50,48,56,53,50,52,57,48,51,70,69,73,106